Protein AF-A0A1J3G2U9-F1 (afdb_monomer_lite)

Radius of gyration: 14.46 Å; chains: 1; bounding box: 39×32×29 Å

Organism: Noccaea caerulescens (NCBI:txid107243)

pLDDT: mean 80.77, std 16.6, range [36.38, 98.5]

Foldseek 3Di:
DCCQQPVDPFRKDQLADDPVQWDQDPVRDTDGHDSVVMDGDDPPDPPVVVVVVPPDAQTYDPPPGDVVRVVRVVVVVD

Secondary structure (DSSP, 8-state):
-HIIIIISSS-EE-S---GGGEEE-TT--EEE--GGG-EE--TT-HHHHHHHHHSSS--S-TTTS-HHHHHHHHHTT-

InterPro domains:
  IPR000719 Protein kinase domain [PF00069] (1-67)
  IPR000719 Protein kinase domain [PS50011] (1-78)
  IPR008271 Serine/threonine-protein kinase, active site [PS00108] (12-24)
  IPR011009 Protein kinase-like domain superfamily [SSF56112] (1-67)
  I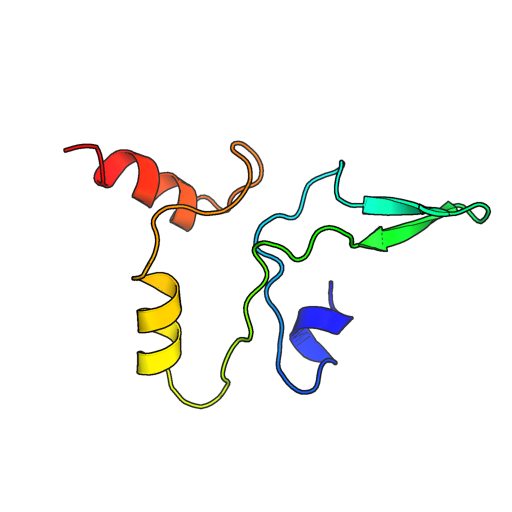PR051564 Leucine-rich repeat receptor-like kinase [PTHR48055] (1-68)

Structure (mmCIF, N/CA/C/O backbone):
data_AF-A0A1J3G2U9-F1
#
_entry.id   AF-A0A1J3G2U9-F1
#
l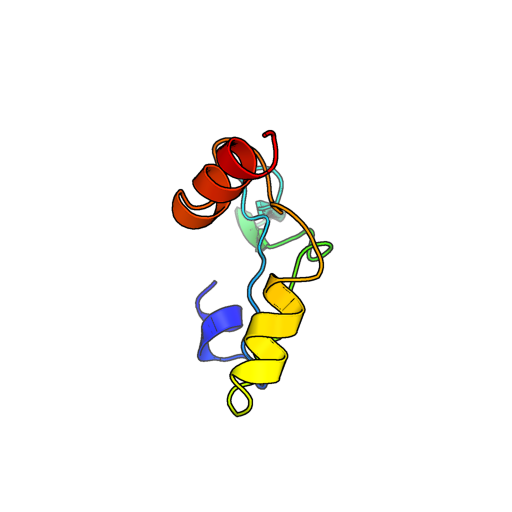oop_
_atom_site.group_PDB
_atom_site.id
_atom_site.type_symbol
_atom_site.label_atom_id
_atom_site.label_alt_id
_atom_site.label_comp_id
_atom_site.label_asym_id
_atom_site.label_entity_id
_atom_site.label_seq_id
_atom_site.pdbx_PDB_ins_code
_atom_site.Cartn_x
_atom_site.Cartn_y
_atom_site.Cartn_z
_atom_site.occupancy
_atom_site.B_iso_or_equiv
_atom_site.auth_seq_id
_atom_site.auth_comp_id
_atom_site.auth_asym_id
_atom_site.auth_atom_id
_atom_site.pdbx_PDB_model_num
ATOM 1 N N . LEU A 1 1 ? -1.044 -6.109 -3.235 1.00 91.88 1 LEU A N 1
ATOM 2 C CA . LEU A 1 1 ? 0.267 -5.492 -3.572 1.00 91.88 1 LEU A CA 1
ATOM 3 C C . LEU A 1 1 ? 1.014 -6.272 -4.636 1.00 91.88 1 LEU A C 1
ATOM 5 O O . LEU A 1 1 ? 1.427 -5.668 -5.612 1.00 91.88 1 LEU A O 1
ATOM 9 N N . ASP A 1 2 ? 1.150 -7.587 -4.476 1.00 94.94 2 ASP A N 1
ATOM 10 C CA . ASP A 1 2 ? 1.817 -8.455 -5.452 1.00 94.94 2 ASP A CA 1
ATOM 11 C C . ASP A 1 2 ? 1.298 -8.269 -6.893 1.00 94.94 2 ASP A C 1
ATOM 13 O O . ASP A 1 2 ? 2.083 -8.109 -7.824 1.00 94.94 2 ASP A O 1
ATOM 17 N N . TYR A 1 3 ? -0.022 -8.122 -7.061 1.00 94.88 3 TYR A N 1
ATOM 18 C CA . TYR A 1 3 ? -0.607 -7.771 -8.355 1.00 94.88 3 TYR A CA 1
ATOM 19 C C . TYR A 1 3 ? -0.010 -6.489 -8.967 1.00 94.88 3 TYR A C 1
ATOM 21 O O . TYR A 1 3 ? 0.431 -6.499 -10.110 1.00 94.88 3 TYR A O 1
ATOM 29 N N . LEU A 1 4 ? 0.067 -5.400 -8.194 1.00 93.69 4 LEU A N 1
ATOM 30 C CA . LEU A 1 4 ? 0.586 -4.112 -8.668 1.00 93.69 4 LEU A CA 1
ATOM 31 C C . LEU A 1 4 ? 2.076 -4.182 -9.020 1.00 93.69 4 LEU A C 1
ATOM 33 O O . LEU A 1 4 ? 2.512 -3.539 -9.967 1.00 93.69 4 LEU A O 1
ATOM 37 N N . HIS A 1 5 ? 2.862 -4.946 -8.260 1.00 90.94 5 HIS A N 1
ATOM 38 C CA . HIS A 1 5 ? 4.319 -4.978 -8.406 1.00 90.94 5 HIS A CA 1
ATOM 39 C C . HIS A 1 5 ? 4.810 -5.971 -9.464 1.00 90.94 5 HIS A C 1
ATOM 41 O O . HIS A 1 5 ? 5.858 -5.747 -10.065 1.00 90.94 5 HIS A O 1
ATOM 47 N N . VAL A 1 6 ? 4.099 -7.082 -9.653 1.00 89.69 6 VAL A N 1
ATOM 48 C CA . VAL A 1 6 ? 4.602 -8.230 -10.423 1.00 89.69 6 VAL A CA 1
ATOM 49 C C . VAL A 1 6 ? 3.699 -8.563 -11.604 1.00 89.69 6 VAL A C 1
ATOM 51 O O . VAL A 1 6 ? 4.202 -8.892 -12.676 1.00 89.69 6 VAL A O 1
ATOM 54 N N . HIS A 1 7 ? 2.382 -8.468 -11.418 1.00 90.75 7 HIS A N 1
ATOM 55 C CA . HIS A 1 7 ? 1.403 -8.984 -12.377 1.00 90.75 7 HIS A CA 1
ATOM 56 C C . HIS A 1 7 ? 0.752 -7.901 -13.247 1.00 90.75 7 HIS A C 1
ATOM 58 O O . HIS A 1 7 ? 0.076 -8.229 -14.220 1.00 90.75 7 HIS A O 1
ATOM 64 N N . CYS A 1 8 ? 0.959 -6.622 -12.932 1.00 89.12 8 CYS A N 1
ATOM 65 C CA . CYS A 1 8 ? 0.568 -5.521 -13.801 1.00 89.12 8 CYS A CA 1
ATOM 66 C C . CYS A 1 8 ? 1.526 -5.426 -15.002 1.00 89.12 8 CYS A C 1
ATOM 68 O O . CYS A 1 8 ? 2.718 -5.709 -14.865 1.00 89.12 8 CYS A O 1
ATOM 70 N N . HIS A 1 9 ? 1.005 -5.044 -16.176 1.00 87.12 9 HIS A N 1
ATOM 71 C CA . HIS A 1 9 ? 1.796 -4.937 -17.409 1.00 87.12 9 HIS A CA 1
ATOM 72 C C . HIS A 1 9 ? 2.997 -3.999 -17.211 1.00 87.12 9 HIS A C 1
ATOM 74 O O . HIS A 1 9 ? 4.149 -4.394 -17.416 1.00 87.12 9 HIS A O 1
ATOM 80 N N . GLU A 1 10 ? 2.730 -2.805 -16.690 1.00 88.50 10 GLU A N 1
ATOM 81 C CA . GLU A 1 10 ? 3.709 -1.916 -16.087 1.00 88.50 10 GLU A CA 1
ATOM 82 C C . GLU A 1 10 ? 3.640 -2.031 -14.559 1.00 88.50 10 GLU A C 1
ATOM 84 O O . GLU A 1 10 ? 2.583 -1.778 -13.978 1.00 88.50 10 GLU A O 1
ATOM 89 N N . PRO A 1 11 ? 4.744 -2.366 -13.867 1.00 89.69 11 PRO A N 1
ATOM 90 C CA . PRO A 1 11 ? 4.738 -2.404 -12.410 1.00 89.69 11 PRO A CA 1
ATOM 91 C C . PRO A 1 11 ? 4.379 -1.038 -11.810 1.00 89.69 11 PRO A C 1
ATOM 93 O O . PRO A 1 11 ? 4.909 -0.009 -12.229 1.00 89.69 11 PRO A O 1
ATOM 96 N N . ILE A 1 12 ? 3.512 -1.020 -10.798 1.00 91.12 12 ILE A N 1
ATOM 97 C CA . ILE A 1 12 ? 3.016 0.200 -10.147 1.00 91.12 12 ILE A CA 1
ATOM 98 C C . ILE A 1 12 ? 3.476 0.240 -8.693 1.00 91.12 12 ILE A C 1
ATOM 100 O O . ILE A 1 12 ? 3.136 -0.640 -7.908 1.00 91.12 12 ILE A O 1
ATOM 104 N N . ALA A 1 13 ? 4.157 1.310 -8.287 1.00 90.12 13 ALA A N 1
ATOM 105 C CA . ALA A 1 13 ? 4.390 1.614 -6.876 1.00 90.12 13 ALA A CA 1
ATOM 106 C C . ALA A 1 13 ? 3.285 2.533 -6.334 1.00 90.12 13 ALA A C 1
ATOM 108 O O . ALA A 1 13 ? 3.142 3.655 -6.811 1.00 90.12 13 ALA A O 1
ATOM 109 N N . HIS A 1 14 ? 2.549 2.108 -5.300 1.00 93.88 14 HIS A N 1
ATOM 110 C CA . HIS A 1 14 ? 1.450 2.892 -4.702 1.00 93.88 14 HIS A CA 1
ATOM 111 C C . HIS A 1 14 ? 1.911 4.191 -4.006 1.00 93.88 14 HIS A C 1
ATOM 113 O O . HIS A 1 14 ? 1.224 5.204 -4.031 1.00 93.88 14 HIS A O 1
ATOM 119 N N . CYS A 1 15 ? 3.093 4.166 -3.383 1.00 91.38 15 CYS A N 1
ATOM 120 C CA . CYS A 1 15 ? 3.732 5.257 -2.626 1.00 91.38 15 CYS A CA 1
ATOM 121 C C . CYS A 1 15 ? 3.011 5.808 -1.380 1.00 91.38 15 CYS A C 1
ATOM 123 O O . CYS A 1 15 ? 3.693 6.452 -0.587 1.00 91.38 15 CYS A O 1
ATOM 125 N N . ASP A 1 16 ? 1.721 5.542 -1.160 1.00 94.25 16 ASP A N 1
ATOM 126 C CA . ASP A 1 16 ? 1.010 5.968 0.063 1.00 94.25 16 ASP A CA 1
ATOM 127 C C . ASP A 1 16 ? 0.157 4.859 0.685 1.00 94.25 16 ASP A C 1
ATOM 129 O O . ASP A 1 16 ? -1.057 4.968 0.838 1.00 94.25 16 ASP A O 1
ATOM 133 N N . LEU A 1 17 ? 0.786 3.718 0.963 1.00 95.31 17 LEU A N 1
ATOM 134 C CA . LEU A 1 17 ? 0.084 2.616 1.607 1.00 95.31 17 LEU A CA 1
ATOM 135 C C . LEU A 1 17 ? -0.001 2.856 3.119 1.00 95.31 17 LEU A C 1
ATOM 137 O O . LEU A 1 17 ? 1.020 2.979 3.792 1.00 95.31 17 LEU A O 1
ATOM 141 N N . LYS A 1 18 ? -1.227 2.891 3.639 1.00 95.75 18 LYS A N 1
ATOM 142 C CA . LYS A 1 18 ? -1.562 3.087 5.055 1.00 95.75 18 LYS A CA 1
ATOM 143 C C . LYS A 1 18 ? -2.932 2.464 5.354 1.00 95.75 18 LYS A C 1
ATOM 145 O O . LYS A 1 18 ? -3.690 2.249 4.408 1.00 95.75 18 LYS A O 1
ATOM 150 N N . PRO A 1 19 ? -3.291 2.210 6.627 1.00 97.62 19 PRO A N 1
ATOM 151 C CA . PRO A 1 19 ? -4.561 1.567 6.966 1.00 97.62 19 PRO A CA 1
ATOM 152 C C . PRO A 1 19 ? -5.802 2.266 6.394 1.00 97.62 19 PRO A C 1
ATOM 154 O O . PRO A 1 19 ? -6.709 1.587 5.936 1.00 97.62 19 PRO A O 1
ATOM 157 N N . SER A 1 20 ? -5.829 3.604 6.332 1.00 97.62 20 SER A N 1
ATOM 158 C CA . SER A 1 20 ? -6.967 4.342 5.754 1.00 97.62 20 SER A CA 1
ATOM 159 C C . SER A 1 20 ? -7.123 4.173 4.237 1.00 97.62 20 SER A C 1
ATOM 161 O O . SER A 1 20 ? -8.155 4.554 3.701 1.00 97.62 20 SER A O 1
ATOM 163 N N . ASN A 1 21 ? -6.106 3.635 3.553 1.00 98.19 21 ASN A N 1
ATOM 164 C CA . ASN A 1 21 ? -6.102 3.388 2.107 1.00 98.19 21 ASN A CA 1
ATOM 165 C C . ASN A 1 21 ? -6.349 1.900 1.783 1.00 98.19 21 ASN A C 1
ATOM 167 O O . ASN A 1 21 ? -6.123 1.456 0.657 1.00 98.19 21 ASN A O 1
ATOM 171 N N . VAL A 1 22 ? -6.784 1.116 2.775 1.00 98.06 22 VAL A N 1
ATOM 172 C CA . VAL A 1 22 ? -7.287 -0.248 2.603 1.00 98.06 22 VAL A CA 1
ATOM 173 C C . VAL A 1 22 ? -8.760 -0.238 2.989 1.00 98.06 22 VAL A C 1
ATOM 175 O O . VAL A 1 22 ? -9.105 -0.186 4.167 1.00 98.06 22 VAL A O 1
ATOM 178 N N . LEU A 1 23 ? -9.627 -0.247 1.985 1.00 98.38 23 LEU A N 1
ATOM 179 C CA . LEU A 1 23 ? -11.072 -0.296 2.169 1.00 98.38 23 LEU A CA 1
ATOM 180 C C . LEU A 1 23 ? -11.513 -1.750 2.330 1.00 98.38 23 LEU A C 1
ATOM 182 O O . LEU A 1 23 ? -10.920 -2.646 1.733 1.00 98.38 23 LEU A O 1
ATOM 186 N N . LEU A 1 24 ? -12.553 -1.978 3.125 1.00 98.50 24 LEU A N 1
ATOM 187 C CA . LEU A 1 24 ? -13.209 -3.277 3.249 1.00 98.50 24 LEU A CA 1
ATOM 188 C C . LEU A 1 24 ? -14.591 -3.178 2.610 1.00 98.50 24 LEU A C 1
ATOM 190 O O . LEU A 1 24 ? -15.303 -2.203 2.861 1.00 98.50 24 LEU A O 1
ATOM 194 N N . ASP A 1 25 ? -14.943 -4.153 1.780 1.00 97.50 25 ASP A N 1
ATOM 195 C CA . ASP A 1 25 ? -16.309 -4.304 1.275 1.00 97.50 25 ASP A CA 1
ATOM 196 C C . ASP A 1 25 ? -17.188 -5.133 2.231 1.00 97.50 25 ASP A C 1
ATOM 198 O O . ASP A 1 25 ? -16.762 -5.504 3.330 1.00 97.50 25 ASP A O 1
ATOM 202 N N . ASP A 1 26 ? -18.426 -5.408 1.811 1.00 98.19 26 ASP A N 1
ATOM 203 C CA . ASP A 1 26 ? -19.421 -6.147 2.598 1.00 98.19 26 ASP A CA 1
ATOM 204 C C . ASP A 1 26 ? -18.975 -7.584 2.939 1.00 98.19 26 ASP A C 1
ATOM 206 O O . ASP A 1 26 ? -19.386 -8.129 3.965 1.00 98.19 26 ASP A O 1
ATOM 210 N N . ASP A 1 27 ? -18.085 -8.172 2.132 1.00 98.25 27 ASP A N 1
ATOM 211 C CA . ASP A 1 27 ? -17.523 -9.512 2.332 1.00 98.25 27 ASP A CA 1
ATOM 212 C C . ASP A 1 27 ? -16.204 -9.484 3.130 1.00 98.25 27 ASP A C 1
ATOM 214 O O . ASP A 1 27 ? -15.502 -10.494 3.229 1.00 98.25 27 ASP A O 1
ATOM 218 N N . LEU A 1 28 ? -15.845 -8.331 3.710 1.00 96.94 28 LEU A N 1
ATOM 219 C CA . LEU A 1 28 ? -14.563 -8.078 4.381 1.00 96.94 28 LEU A CA 1
ATOM 220 C C . LEU A 1 28 ? -13.349 -8.292 3.465 1.00 96.94 28 LEU A C 1
ATOM 222 O O . LEU A 1 28 ? -12.232 -8.538 3.937 1.00 96.94 28 LEU A O 1
ATOM 226 N N . THR A 1 29 ? -13.539 -8.166 2.152 1.00 98.06 29 THR A N 1
ATOM 227 C CA . THR A 1 29 ? -12.446 -8.216 1.186 1.00 98.06 29 THR A CA 1
ATOM 228 C C . THR A 1 29 ? -11.719 -6.879 1.182 1.00 98.06 29 THR A C 1
ATOM 230 O O . THR A 1 29 ? -12.319 -5.809 1.087 1.00 98.06 29 THR A O 1
ATOM 233 N N . ALA A 1 30 ? -10.392 -6.943 1.290 1.00 97.88 30 ALA A N 1
ATOM 234 C CA . ALA A 1 30 ? -9.537 -5.768 1.301 1.00 97.88 30 ALA A CA 1
ATOM 235 C C . ALA A 1 30 ? -9.260 -5.246 -0.115 1.00 97.88 30 ALA A C 1
ATOM 237 O O . ALA A 1 30 ? -8.669 -5.940 -0.946 1.00 97.88 30 ALA A O 1
ATOM 238 N N . HIS A 1 31 ? -9.587 -3.976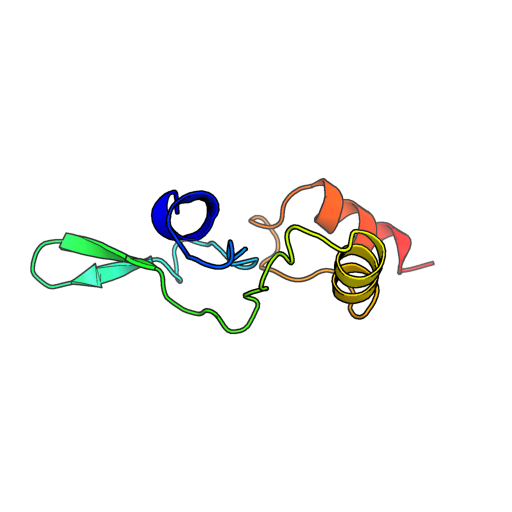 -0.341 1.00 97.75 31 HIS A N 1
ATOM 239 C CA . HIS A 1 31 ? -9.343 -3.239 -1.577 1.00 97.75 31 HIS A CA 1
ATOM 240 C C . HIS A 1 31 ? -8.364 -2.098 -1.324 1.00 97.75 31 HIS A C 1
ATOM 242 O O . HIS A 1 31 ? -8.550 -1.282 -0.425 1.00 97.75 31 HIS A O 1
ATOM 248 N N . VAL A 1 32 ? -7.307 -2.020 -2.131 1.00 97.88 32 VAL A N 1
ATOM 249 C CA . VAL A 1 32 ? -6.356 -0.901 -2.064 1.00 97.88 32 VAL A CA 1
ATOM 250 C C . VAL A 1 32 ? -6.960 0.305 -2.782 1.00 97.88 32 VAL A C 1
ATOM 252 O O . VAL A 1 32 ? -7.393 0.181 -3.927 1.00 97.88 32 VAL A O 1
ATOM 255 N N . SER A 1 33 ? -6.967 1.464 -2.127 1.00 96.81 33 SER A N 1
ATOM 256 C CA . SER A 1 33 ? -7.497 2.727 -2.651 1.00 96.81 33 SER A CA 1
ATOM 257 C C . SER A 1 33 ? -6.449 3.841 -2.631 1.00 96.81 33 SER A C 1
ATOM 259 O O . SER A 1 33 ? -5.399 3.693 -2.022 1.00 96.81 33 SER A O 1
ATOM 261 N N . ASP A 1 34 ? -6.790 4.996 -3.212 1.00 96.31 34 ASP A N 1
ATOM 262 C CA . ASP A 1 34 ? -5.978 6.224 -3.192 1.00 96.31 34 ASP A CA 1
ATOM 263 C C . ASP A 1 34 ? -4.617 6.115 -3.910 1.00 96.31 34 ASP A C 1
ATOM 265 O O . ASP A 1 34 ? -3.531 6.200 -3.338 1.00 96.31 34 ASP A O 1
ATOM 269 N N . PHE A 1 35 ? -4.696 5.997 -5.236 1.00 95.12 35 PHE A N 1
ATOM 270 C CA . PHE A 1 35 ? -3.542 5.965 -6.135 1.00 95.12 35 PHE A CA 1
ATOM 271 C C . PHE A 1 35 ? -3.006 7.367 -6.488 1.00 95.12 35 PHE A C 1
ATOM 273 O O . PHE A 1 35 ? -2.245 7.504 -7.447 1.00 95.12 35 PHE A O 1
ATOM 280 N N . GLY A 1 36 ? -3.358 8.424 -5.742 1.00 93.38 36 GLY A N 1
ATOM 281 C CA . GLY A 1 36 ? -2.943 9.802 -6.055 1.00 93.38 36 GLY A CA 1
ATOM 282 C C . GLY A 1 36 ? -1.421 10.002 -6.065 1.00 93.38 36 GLY A C 1
ATOM 283 O O . GLY A 1 36 ? -0.888 10.841 -6.794 1.00 93.38 36 GLY A O 1
ATOM 284 N N . LEU A 1 37 ? -0.695 9.178 -5.302 1.00 90.50 37 LEU A N 1
ATOM 285 C CA . LEU A 1 37 ? 0.769 9.156 -5.266 1.00 90.50 37 LEU A CA 1
ATOM 286 C C . LEU A 1 37 ? 1.389 7.988 -6.050 1.00 90.50 37 LEU A C 1
ATOM 288 O O . LEU A 1 37 ? 2.614 7.851 -6.053 1.00 90.50 37 LEU A O 1
ATOM 292 N N . ALA A 1 38 ? 0.587 7.190 -6.759 1.00 91.44 38 ALA A N 1
ATOM 293 C CA . ALA A 1 38 ? 1.069 6.015 -7.472 1.00 91.44 38 ALA A CA 1
ATOM 294 C C . ALA A 1 38 ? 1.982 6.374 -8.658 1.00 91.44 38 ALA A C 1
ATOM 296 O O . ALA A 1 38 ? 1.878 7.448 -9.258 1.00 91.44 38 ALA A O 1
ATOM 297 N N . ARG A 1 39 ? 2.920 5.483 -8.987 1.00 87.19 39 ARG A N 1
ATOM 298 C CA . ARG A 1 39 ? 3.926 5.674 -10.045 1.00 87.19 39 ARG A CA 1
ATOM 299 C C . ARG A 1 39 ? 4.072 4.415 -10.886 1.00 87.19 39 ARG A C 1
ATOM 301 O O . ARG A 1 39 ? 4.149 3.322 -10.330 1.00 87.19 39 ARG A O 1
ATOM 308 N N . LEU A 1 40 ? 4.180 4.592 -12.200 1.00 88.06 40 LEU A N 1
ATOM 309 C CA . LEU A 1 40 ? 4.574 3.532 -13.125 1.00 88.06 40 LEU A CA 1
ATOM 310 C C . LEU A 1 40 ? 6.094 3.366 -13.073 1.00 88.06 40 LEU A C 1
ATOM 312 O O . LEU A 1 40 ? 6.844 4.323 -13.259 1.00 88.06 40 LEU A O 1
ATOM 316 N N . LEU A 1 41 ? 6.553 2.148 -12.821 1.00 81.56 41 LEU A N 1
ATOM 317 C CA . LEU A 1 41 ? 7.964 1.797 -12.800 1.00 81.56 41 LEU A CA 1
ATOM 318 C C . LEU A 1 41 ? 8.357 1.352 -14.211 1.00 81.56 41 LEU A C 1
ATOM 320 O O . LEU A 1 41 ? 8.153 0.201 -14.602 1.00 81.56 41 LEU A O 1
ATOM 324 N N . LEU A 1 42 ? 8.898 2.282 -15.001 1.00 74.50 42 LEU A N 1
ATOM 325 C CA . LEU A 1 42 ? 9.379 1.984 -16.348 1.00 74.50 42 LEU A CA 1
ATOM 326 C C . LEU A 1 42 ? 10.563 1.013 -16.262 1.00 74.50 42 LEU A C 1
ATOM 328 O O . LEU A 1 42 ? 11.637 1.345 -15.767 1.00 74.50 42 LEU A O 1
ATOM 332 N N . LYS A 1 43 ? 10.358 -0.209 -16.757 1.00 61.00 43 LYS A N 1
ATOM 333 C CA . LYS A 1 43 ? 11.280 -1.348 -16.611 1.00 61.00 43 LYS A CA 1
ATOM 334 C C . LYS A 1 43 ? 12.614 -1.178 -17.363 1.00 61.00 43 LYS A C 1
ATOM 336 O O . LYS A 1 43 ? 13.530 -1.963 -17.137 1.00 61.00 43 LYS A O 1
ATOM 341 N N . PHE A 1 44 ? 12.726 -0.175 -18.242 1.00 56.12 44 PHE A N 1
ATOM 342 C CA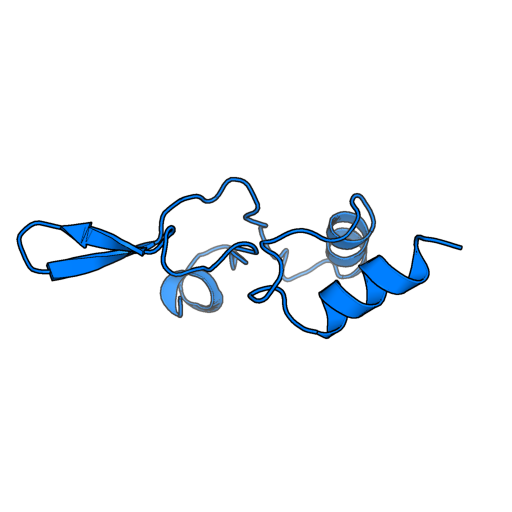 . PHE A 1 44 ? 13.801 -0.071 -19.239 1.00 56.12 44 PHE A CA 1
ATOM 343 C C . PHE A 1 44 ? 14.572 1.253 -19.265 1.00 56.12 44 PHE A C 1
ATOM 345 O O . PHE A 1 44 ? 15.517 1.363 -20.039 1.00 56.12 44 PHE A O 1
ATOM 352 N N . ASP A 1 45 ? 14.242 2.224 -18.413 1.00 65.44 45 ASP A N 1
ATOM 353 C CA . ASP A 1 45 ? 14.987 3.483 -18.364 1.00 65.44 45 ASP A CA 1
ATOM 354 C C . ASP A 1 45 ? 15.200 3.930 -16.913 1.00 65.44 45 ASP A C 1
ATOM 356 O O . ASP A 1 45 ? 14.320 4.506 -16.266 1.00 65.44 45 ASP A O 1
ATOM 360 N N . LYS A 1 46 ? 16.389 3.607 -16.389 1.00 60.19 46 LYS A N 1
ATOM 361 C CA . LYS A 1 46 ? 16.817 4.011 -15.046 1.00 60.19 46 LYS A CA 1
ATOM 362 C C . LYS A 1 46 ? 16.851 5.529 -14.905 1.00 60.19 46 LYS A C 1
ATOM 364 O O . LYS A 1 46 ? 16.516 6.013 -13.829 1.00 60.19 46 LYS A O 1
ATOM 369 N N . ASP A 1 47 ? 17.197 6.262 -15.957 1.00 64.00 47 ASP A N 1
ATOM 370 C CA . ASP A 1 47 ? 17.304 7.718 -15.900 1.00 64.00 47 ASP A CA 1
ATOM 371 C C . ASP A 1 47 ? 15.909 8.342 -15.831 1.00 64.00 47 ASP A C 1
ATOM 373 O O . ASP A 1 47 ? 15.660 9.215 -15.001 1.00 64.00 47 ASP A O 1
ATOM 377 N N . SER A 1 48 ? 14.945 7.821 -16.597 1.00 62.66 48 SER A N 1
ATOM 378 C CA . SER A 1 48 ? 13.529 8.200 -16.462 1.00 62.66 48 SER A CA 1
ATOM 379 C C . SER A 1 48 ? 12.965 7.869 -15.075 1.00 62.66 48 SER A C 1
ATOM 381 O O . SER A 1 48 ? 12.271 8.690 -14.471 1.00 62.66 48 SER A O 1
ATOM 383 N N . PHE A 1 49 ? 13.313 6.707 -14.512 1.00 65.19 49 PHE A N 1
ATOM 384 C CA . PHE A 1 49 ? 12.906 6.329 -13.156 1.00 65.19 49 PHE A CA 1
ATOM 385 C C . PHE A 1 49 ? 13.493 7.260 -12.083 1.00 65.19 49 PHE A C 1
ATOM 387 O O . PHE A 1 49 ? 12.757 7.728 -11.212 1.00 65.19 49 PHE A O 1
ATOM 394 N N . LEU A 1 50 ? 14.790 7.579 -12.155 1.00 61.28 50 LEU A N 1
ATOM 395 C CA . LEU A 1 50 ? 15.425 8.512 -11.220 1.00 61.28 50 LEU A CA 1
ATOM 396 C C . LEU A 1 50 ? 14.898 9.940 -11.385 1.00 61.28 50 LEU A C 1
ATOM 398 O O . LEU A 1 50 ? 14.709 10.620 -10.381 1.00 61.28 50 LEU A O 1
ATOM 402 N N . ASN A 1 51 ? 14.567 10.368 -12.604 1.00 62.19 51 ASN A N 1
ATOM 403 C CA . ASN A 1 51 ? 13.943 11.669 -12.854 1.00 62.19 51 ASN A CA 1
ATOM 404 C C . ASN A 1 51 ? 12.515 11.764 -12.286 1.00 62.19 51 ASN A C 1
ATOM 406 O O . ASN A 1 51 ? 12.125 12.804 -11.761 1.00 62.19 51 ASN A O 1
ATOM 410 N N . GLN A 1 52 ? 11.729 10.681 -12.313 1.00 61.81 52 GLN A N 1
ATOM 411 C CA . GLN A 1 52 ? 10.414 10.643 -11.650 1.00 61.81 52 GLN A CA 1
ATOM 412 C C . GLN A 1 52 ? 10.510 10.668 -10.116 1.00 61.81 52 GLN A C 1
ATOM 414 O O . GLN A 1 52 ? 9.582 11.131 -9.439 1.00 61.81 52 GLN A O 1
ATOM 419 N N . LEU A 1 53 ? 11.609 10.143 -9.568 1.00 60.69 53 LEU A N 1
ATOM 420 C CA . LEU A 1 53 ? 11.908 10.169 -8.138 1.00 60.69 53 LEU A CA 1
ATOM 421 C C . LEU A 1 53 ? 12.499 11.510 -7.685 1.00 60.69 53 LEU A C 1
ATOM 423 O O . LEU A 1 53 ? 12.229 11.911 -6.559 1.00 60.69 53 LEU A O 1
ATOM 427 N N . SER A 1 54 ? 13.263 12.198 -8.539 1.00 58.56 54 SER A N 1
ATOM 428 C CA . SER A 1 54 ? 13.903 13.482 -8.223 1.00 58.56 54 SER A CA 1
ATOM 429 C C . SER A 1 54 ? 12.953 14.678 -8.325 1.00 58.56 54 SER A C 1
ATOM 431 O O . SER A 1 54 ? 13.182 15.696 -7.682 1.00 58.56 54 SER A O 1
ATOM 433 N N . SER A 1 55 ? 11.859 14.576 -9.091 1.00 56.19 55 SER A N 1
ATOM 434 C CA . SER A 1 55 ? 10.967 15.712 -9.381 1.00 56.19 55 SER A CA 1
ATOM 435 C C . SER A 1 55 ? 9.963 16.066 -8.270 1.00 56.19 55 SER A C 1
ATOM 437 O O . SER A 1 55 ? 8.989 16.787 -8.506 1.00 56.19 55 SER A O 1
ATOM 439 N N . GLY A 1 56 ? 10.102 15.522 -7.069 1.00 57.03 56 GLY A N 1
ATOM 440 C CA . GLY A 1 56 ? 9.257 15.911 -5.952 1.00 57.03 56 GLY A CA 1
ATOM 441 C C . GLY A 1 56 ? 9.786 15.324 -4.670 1.00 57.03 56 GLY A C 1
ATOM 442 O O . GLY A 1 56 ? 10.110 14.139 -4.651 1.00 57.03 56 GLY A O 1
ATOM 443 N N . GLY A 1 57 ? 9.838 16.164 -3.636 1.00 64.75 57 GLY A N 1
ATOM 444 C CA . GLY A 1 57 ? 10.259 15.786 -2.297 1.00 64.75 57 GLY A CA 1
ATOM 445 C C . GLY A 1 57 ? 9.478 14.598 -1.738 1.00 64.75 57 GLY A C 1
ATOM 446 O O . GLY A 1 57 ? 8.689 13.927 -2.412 1.00 64.75 57 GLY A O 1
ATOM 447 N N . VAL A 1 58 ? 9.706 14.298 -0.470 1.00 67.06 58 VAL A N 1
ATOM 448 C CA . VAL A 1 58 ? 9.202 13.061 0.128 1.00 67.06 58 VAL A CA 1
ATOM 449 C C . VAL A 1 58 ? 7.685 12.944 0.006 1.00 67.06 58 VAL A C 1
ATOM 451 O O . VAL A 1 58 ? 6.921 13.839 0.353 1.00 67.06 58 VAL A O 1
ATOM 454 N N . ARG A 1 59 ? 7.258 11.797 -0.528 1.00 75.44 59 ARG A N 1
ATOM 455 C CA . ARG A 1 59 ? 5.861 11.460 -0.807 1.00 75.44 59 ARG A CA 1
ATOM 456 C C . ARG A 1 59 ? 5.435 10.262 0.023 1.00 75.44 59 ARG A C 1
ATOM 458 O O . ARG A 1 59 ? 6.170 9.273 0.104 1.00 75.44 59 ARG A O 1
ATOM 465 N N . GLY A 1 60 ? 4.219 10.352 0.542 1.00 84.94 60 GLY A N 1
ATOM 466 C CA . GLY A 1 60 ? 3.590 9.352 1.393 1.00 84.94 60 GLY A CA 1
ATOM 467 C C . GLY A 1 60 ? 3.333 9.891 2.796 1.00 84.94 60 GLY A C 1
ATOM 468 O O . GLY A 1 60 ? 3.728 11.002 3.146 1.00 84.94 60 GLY A O 1
ATOM 469 N N . THR A 1 61 ? 2.650 9.093 3.602 1.00 90.19 61 THR A N 1
ATOM 470 C CA . THR A 1 61 ? 2.241 9.477 4.954 1.00 90.19 61 THR A CA 1
ATOM 471 C C . THR A 1 61 ? 3.364 9.243 5.971 1.00 90.19 61 THR A C 1
ATOM 473 O O . THR A 1 61 ? 3.971 8.168 6.013 1.00 90.19 61 THR A O 1
ATOM 476 N N . ILE A 1 62 ? 3.633 10.240 6.824 1.00 88.81 62 ILE A N 1
ATOM 477 C CA . ILE A 1 62 ? 4.604 10.148 7.931 1.00 88.81 62 ILE A CA 1
ATOM 478 C C . ILE A 1 62 ? 4.265 8.937 8.817 1.00 88.81 62 ILE A C 1
ATOM 480 O O . ILE A 1 62 ? 3.103 8.688 9.126 1.00 88.81 62 ILE A O 1
ATOM 484 N N . GLY A 1 63 ? 5.281 8.160 9.201 1.00 90.56 63 GLY A N 1
ATOM 485 C CA . GLY A 1 63 ? 5.117 6.917 9.969 1.00 90.56 63 GLY A CA 1
ATOM 486 C C . GLY A 1 63 ? 4.835 5.668 9.123 1.00 90.56 63 GLY A C 1
ATOM 487 O O . GLY A 1 63 ? 5.035 4.562 9.615 1.00 90.56 63 GLY A O 1
ATOM 488 N N . TYR A 1 64 ? 4.456 5.831 7.850 1.00 91.25 64 TYR A N 1
ATOM 489 C CA . TYR A 1 64 ? 4.263 4.734 6.886 1.00 91.25 64 TYR A CA 1
ATOM 490 C C . TYR A 1 64 ? 5.221 4.817 5.687 1.00 91.25 64 TYR A C 1
ATOM 492 O O . TYR A 1 64 ? 5.404 3.841 4.958 1.00 91.25 64 TYR A O 1
ATOM 500 N N . ALA A 1 65 ? 5.859 5.972 5.483 1.00 88.12 65 ALA A N 1
ATOM 501 C CA . ALA A 1 65 ? 6.903 6.145 4.486 1.00 88.12 65 ALA A CA 1
ATOM 502 C C . ALA A 1 65 ? 8.138 5.282 4.806 1.00 88.12 65 ALA A C 1
ATOM 504 O O . ALA A 1 65 ? 8.593 5.207 5.949 1.00 88.12 65 ALA A O 1
ATOM 505 N N . ALA A 1 66 ? 8.705 4.656 3.770 1.00 85.50 66 ALA A N 1
ATOM 506 C CA . ALA A 1 66 ? 9.940 3.889 3.894 1.00 85.50 66 ALA A CA 1
ATOM 507 C C . ALA A 1 66 ? 11.091 4.791 4.384 1.00 85.50 66 ALA A C 1
ATOM 509 O O . ALA A 1 66 ? 11.213 5.917 3.898 1.00 85.50 66 ALA A O 1
ATOM 510 N N . PRO A 1 67 ? 11.990 4.303 5.258 1.00 79.56 67 PRO A N 1
ATOM 511 C CA . PRO A 1 67 ? 13.004 5.131 5.913 1.00 79.56 67 PRO A CA 1
ATOM 512 C C . PRO A 1 67 ? 13.923 5.851 4.923 1.00 79.56 67 PRO A C 1
ATOM 514 O O . PRO A 1 67 ? 14.205 7.027 5.112 1.00 79.56 67 PRO A O 1
ATOM 517 N N . GLY A 1 68 ? 14.304 5.208 3.811 1.00 72.25 68 GLY A N 1
ATOM 518 C CA . GLY A 1 68 ? 15.074 5.848 2.734 1.00 72.25 68 GLY A CA 1
ATOM 519 C C . GLY A 1 68 ? 14.404 7.092 2.135 1.00 72.25 68 GL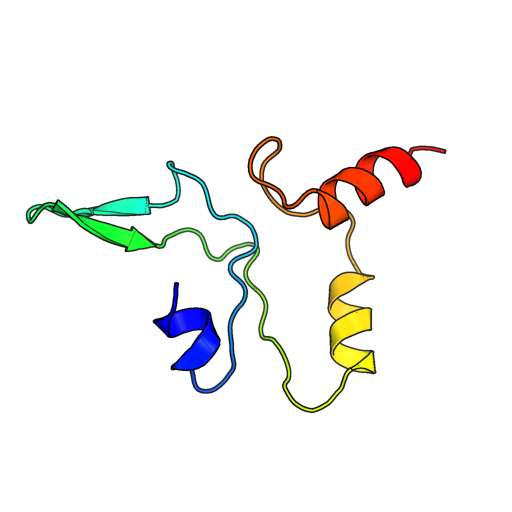Y A C 1
ATOM 520 O O . GLY A 1 68 ? 15.099 8.005 1.704 1.00 72.25 68 GLY A O 1
ATOM 521 N N . LYS A 1 69 ? 13.065 7.161 2.153 1.00 66.56 69 LYS A N 1
ATOM 522 C CA . LYS A 1 69 ? 12.317 8.370 1.794 1.00 66.56 69 LYS A CA 1
ATOM 523 C C . LYS A 1 69 ? 12.273 9.350 2.959 1.00 66.56 69 LYS A C 1
ATOM 525 O O . LYS A 1 69 ? 12.491 10.527 2.749 1.00 66.56 69 LYS A O 1
ATOM 530 N N . THR A 1 70 ? 12.046 8.886 4.182 1.00 58.78 70 THR A N 1
ATOM 531 C CA . THR A 1 70 ? 11.988 9.745 5.374 1.00 58.78 70 THR A CA 1
ATOM 532 C C . THR A 1 70 ? 13.302 10.489 5.627 1.00 58.78 70 THR A C 1
ATOM 534 O O . THR A 1 70 ? 13.265 11.660 5.982 1.00 58.78 70 THR A O 1
ATOM 537 N N . TYR A 1 71 ? 14.460 9.862 5.380 1.00 59.56 71 TYR A N 1
ATOM 538 C CA . TYR A 1 71 ? 15.763 10.528 5.484 1.00 59.56 71 TYR A CA 1
ATOM 539 C C . TYR A 1 71 ? 15.874 11.740 4.552 1.00 59.56 71 TYR A C 1
ATOM 541 O O . TYR A 1 71 ? 16.380 12.769 4.981 1.00 59.56 71 TYR A O 1
ATOM 549 N N . ALA A 1 72 ? 15.335 11.675 3.330 1.00 58.31 72 ALA A N 1
ATOM 550 C CA . ALA A 1 72 ? 15.333 12.820 2.420 1.00 58.31 72 ALA A CA 1
ATOM 551 C C . ALA A 1 72 ? 14.525 14.025 2.954 1.00 58.31 72 ALA A C 1
ATOM 553 O O . ALA A 1 72 ? 14.906 15.151 2.658 1.00 58.31 72 ALA A O 1
ATOM 554 N N . MET A 1 73 ? 13.497 13.833 3.804 1.00 57.56 73 MET A N 1
ATOM 555 C CA . MET A 1 73 ? 12.793 14.965 4.447 1.00 57.56 73 MET A CA 1
ATOM 556 C C . MET A 1 73 ? 13.720 15.747 5.368 1.00 57.56 73 MET A C 1
ATOM 558 O O . MET A 1 73 ? 13.668 16.966 5.394 1.00 57.56 73 MET A O 1
ATOM 562 N N . PHE A 1 74 ? 14.564 15.045 6.125 1.00 57.44 74 PHE A N 1
ATOM 563 C CA . PHE A 1 74 ? 15.443 15.682 7.103 1.00 57.44 74 PHE A CA 1
ATOM 564 C C . PHE A 1 74 ? 16.648 16.378 6.459 1.00 57.44 74 PHE A C 1
ATOM 566 O O . PHE A 1 74 ? 17.245 17.255 7.076 1.00 57.44 74 PHE A O 1
ATOM 573 N N . TYR A 1 75 ? 17.023 15.989 5.237 1.00 55.50 75 TYR A N 1
ATOM 574 C CA . TYR A 1 75 ? 18.150 16.590 4.521 1.00 55.50 75 TYR A CA 1
ATOM 575 C C . TYR A 1 75 ? 17.749 17.742 3.587 1.00 55.50 75 TYR A C 1
ATOM 577 O O . TYR A 1 75 ? 18.603 18.576 3.315 1.00 55.50 75 TYR A O 1
ATOM 585 N N . GLU A 1 76 ? 16.491 17.837 3.133 1.00 53.38 76 GLU A N 1
ATOM 586 C CA . GLU A 1 76 ? 16.010 18.993 2.346 1.00 53.38 76 GLU A CA 1
A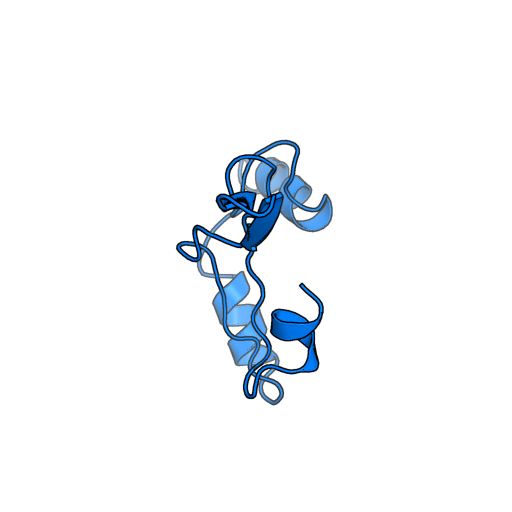TOM 587 C C . GLU A 1 76 ? 15.666 20.235 3.201 1.00 53.38 76 GLU A C 1
ATOM 589 O O . GLU A 1 76 ? 15.379 21.293 2.648 1.00 53.38 76 GLU A O 1
ATOM 594 N N . GLU A 1 77 ? 15.736 20.147 4.535 1.00 47.34 77 GLU A N 1
ATOM 595 C CA . GLU A 1 77 ? 15.549 21.283 5.460 1.00 47.34 77 GLU A CA 1
ATOM 596 C C . GLU A 1 77 ? 16.851 22.053 5.811 1.00 47.34 77 GLU A C 1
ATOM 598 O O . GLU A 1 77 ? 16.854 22.821 6.773 1.00 47.34 77 GLU A O 1
ATOM 603 N N . ASN A 1 78 ? 17.953 21.896 5.056 1.00 36.38 78 ASN A N 1
ATOM 604 C CA . ASN A 1 78 ? 19.191 22.689 5.234 1.00 36.38 78 ASN A CA 1
ATOM 605 C C . ASN A 1 78 ? 19.640 23.421 3.966 1.00 36.38 78 ASN A C 1
ATOM 607 O O . ASN A 1 78 ? 19.767 22.757 2.914 1.00 36.38 78 ASN A O 1
#

Sequence (78 aa):
LDYLHVHCHEPIAHCDLKPSNVLLDDDLTAHVSDFGLARLLLKFDKDSFLNQLSSGGVRGTIGYAAPGKTYAMFYEEN